Protein AF-A0A1E4M1E9-F1 (afdb_monomer_lite)

Foldseek 3Di:
DCVCVVVVVVVVVVVLVVLVVCLVPDDQPPPPDDHSVVSVCVSVVVVVVVVCCVVPVDPVPDDDDPPPVVQDCVRDPVSVVVVVVVVVVVVVVVVVVVVVVVVVPDDDDD

Secondary structure (DSSP, 8-state):
-TTSHHHHHHHHHHHHHHHHHHHHHS-TTS--SS-HHHHHHHHHHHHHHHHHHHHHS----S-TT-------GGG-HHHHHHHHHHHHHHHHHHHHHHHHHHHHSS----

Structure (mmCIF, N/CA/C/O backbone):
data_AF-A0A1E4M1E9-F1
#
_entry.id   AF-A0A1E4M1E9-F1
#
loop_
_atom_site.group_PDB
_atom_site.id
_atom_site.type_symbol
_atom_site.label_atom_id
_atom_site.label_alt_id
_atom_site.label_comp_id
_atom_site.label_asym_id
_atom_site.label_entity_id
_atom_site.label_seq_id
_atom_site.pdbx_PDB_ins_code
_atom_site.Cartn_x
_atom_site.Cartn_y
_atom_site.Cartn_z
_atom_site.occupancy
_atom_site.B_iso_or_equiv
_atom_site.auth_seq_id
_atom_site.auth_comp_id
_atom_site.auth_asym_id
_atom_site.auth_atom_id
_atom_site.pdbx_PDB_model_num
ATOM 1 N N . MET A 1 1 ? 10.088 -22.927 -0.496 1.00 63.28 1 MET A N 1
ATOM 2 C CA . MET A 1 1 ? 9.145 -22.126 -1.314 1.00 63.28 1 MET A CA 1
ATOM 3 C C . MET A 1 1 ? 9.447 -20.621 -1.297 1.00 63.28 1 MET A C 1
ATOM 5 O O . MET A 1 1 ? 9.411 -20.016 -2.355 1.00 63.28 1 MET A O 1
ATOM 9 N N . ALA A 1 2 ? 9.864 -20.015 -0.174 1.00 67.00 2 ALA A N 1
ATOM 10 C CA . ALA A 1 2 ? 10.181 -18.574 -0.103 1.00 67.00 2 ALA A CA 1
ATOM 11 C C . ALA A 1 2 ? 11.411 -18.096 -0.915 1.00 67.00 2 ALA A C 1
ATOM 13 O O . ALA A 1 2 ? 11.599 -16.900 -1.100 1.00 67.00 2 ALA A O 1
ATOM 14 N N . ARG A 1 3 ? 12.245 -19.011 -1.430 1.00 75.25 3 ARG A N 1
ATOM 15 C CA . ARG A 1 3 ? 13.468 -18.670 -2.184 1.00 75.25 3 ARG A CA 1
ATOM 16 C C . ARG A 1 3 ? 13.193 -18.118 -3.590 1.00 75.25 3 ARG A C 1
ATOM 18 O O . ARG A 1 3 ? 14.046 -17.435 -4.138 1.00 75.25 3 ARG A O 1
ATOM 25 N N . LEU A 1 4 ? 12.011 -18.387 -4.153 1.00 79.94 4 LEU A N 1
ATOM 26 C CA . LEU A 1 4 ? 11.617 -17.908 -5.485 1.00 79.94 4 LEU A CA 1
ATOM 27 C C . LEU A 1 4 ? 10.998 -16.502 -5.456 1.00 79.94 4 LEU A C 1
ATOM 29 O O . LEU A 1 4 ? 11.021 -15.811 -6.468 1.00 79.94 4 LEU A O 1
ATOM 33 N N . LEU A 1 5 ? 10.490 -16.055 -4.302 1.00 81.81 5 LEU A N 1
ATOM 34 C CA . LEU A 1 5 ? 9.913 -14.718 -4.121 1.00 81.81 5 LEU A CA 1
ATOM 35 C C . LEU A 1 5 ? 10.866 -13.564 -4.486 1.00 81.81 5 LEU A C 1
ATOM 37 O O . LEU A 1 5 ? 10.426 -12.682 -5.221 1.00 81.81 5 LEU A O 1
ATOM 41 N N . PRO A 1 6 ? 12.144 -13.534 -4.048 1.00 83.94 6 PRO A N 1
ATOM 42 C CA . PRO A 1 6 ? 13.051 -12.452 -4.438 1.00 83.94 6 PRO A CA 1
ATOM 43 C C . PRO A 1 6 ? 13.359 -12.466 -5.939 1.00 83.94 6 PRO A C 1
ATOM 45 O O . PRO A 1 6 ? 13.471 -11.409 -6.552 1.00 83.94 6 PRO A O 1
ATOM 48 N N . ILE A 1 7 ? 13.434 -13.654 -6.547 1.00 86.81 7 ILE A N 1
ATOM 49 C CA . ILE A 1 7 ? 13.657 -13.808 -7.989 1.00 86.81 7 ILE A CA 1
ATOM 50 C C . ILE A 1 7 ? 12.447 -13.268 -8.758 1.00 86.81 7 ILE A C 1
ATOM 52 O O . ILE A 1 7 ? 12.606 -12.473 -9.678 1.00 86.81 7 ILE A O 1
ATOM 56 N N . LEU A 1 8 ? 11.232 -13.631 -8.341 1.00 85.62 8 LEU A N 1
ATOM 57 C CA . LEU A 1 8 ? 9.995 -13.135 -8.941 1.00 85.62 8 LEU A CA 1
ATOM 58 C C . LEU A 1 8 ? 9.861 -11.614 -8.793 1.00 85.62 8 LEU A C 1
ATOM 60 O O . LEU A 1 8 ? 9.508 -10.940 -9.756 1.00 85.62 8 LEU A O 1
ATOM 64 N N . ALA A 1 9 ? 10.185 -11.063 -7.620 1.00 84.56 9 ALA A N 1
ATOM 65 C CA . ALA A 1 9 ? 10.170 -9.620 -7.391 1.00 84.56 9 ALA A CA 1
ATOM 66 C C . ALA A 1 9 ? 11.142 -8.888 -8.329 1.00 84.56 9 ALA A C 1
ATOM 68 O O . ALA A 1 9 ? 10.763 -7.890 -8.938 1.00 84.56 9 ALA A O 1
ATOM 69 N N . LEU A 1 10 ? 12.360 -9.410 -8.505 1.00 86.75 10 LEU A N 1
ATOM 70 C CA . LEU A 1 10 ? 13.336 -8.858 -9.447 1.00 86.75 10 LEU A CA 1
ATOM 71 C C . LEU A 1 10 ? 12.852 -8.926 -10.898 1.00 86.75 10 LEU A C 1
ATOM 73 O O . LEU A 1 10 ? 13.012 -7.952 -11.627 1.00 86.75 10 LEU A O 1
ATOM 77 N N . VAL A 1 11 ? 12.225 -10.032 -11.310 1.00 88.38 11 VAL A N 1
ATOM 78 C CA . VAL A 1 11 ? 11.639 -10.167 -12.656 1.00 88.38 11 VAL A CA 1
ATOM 79 C C . VAL A 1 11 ? 10.533 -9.136 -12.874 1.00 88.38 11 VAL A C 1
ATOM 81 O O . VAL A 1 11 ? 10.527 -8.460 -13.899 1.00 88.38 11 VAL A O 1
ATOM 84 N N . VAL A 1 12 ? 9.629 -8.966 -11.905 1.00 84.56 12 VAL A N 1
ATOM 85 C CA . VAL A 1 12 ? 8.555 -7.966 -11.982 1.00 84.56 12 VAL A CA 1
ATOM 86 C C . VAL A 1 12 ? 9.140 -6.559 -12.085 1.00 84.56 12 VAL A C 1
ATOM 88 O O . VAL A 1 12 ? 8.767 -5.818 -12.988 1.00 84.56 12 VAL A O 1
ATOM 91 N N . ILE A 1 13 ? 10.097 -6.199 -11.225 1.00 85.56 13 ILE A N 1
ATOM 92 C CA . ILE A 1 13 ? 10.765 -4.889 -11.271 1.00 85.56 13 ILE A CA 1
ATOM 93 C C . ILE A 1 13 ? 11.463 -4.679 -12.622 1.00 85.56 13 ILE A C 1
ATOM 95 O O . ILE A 1 13 ? 11.326 -3.616 -13.223 1.00 85.56 13 ILE A O 1
ATOM 99 N N . GLY A 1 14 ? 12.163 -5.694 -13.133 1.00 84.25 14 GLY A N 1
ATOM 100 C CA . GLY A 1 14 ? 12.821 -5.647 -14.438 1.00 84.25 14 GLY A CA 1
ATOM 101 C C . GLY A 1 14 ? 11.839 -5.406 -15.586 1.00 84.25 14 GLY A C 1
ATOM 102 O O . GLY A 1 14 ? 12.096 -4.558 -16.437 1.00 84.25 14 GLY A O 1
ATOM 103 N N . LEU A 1 15 ? 10.684 -6.080 -15.575 1.00 82.44 15 LEU A N 1
ATOM 104 C CA . LEU A 1 15 ? 9.611 -5.856 -16.549 1.00 82.44 15 LEU A CA 1
ATOM 105 C C . LEU A 1 15 ? 9.018 -4.446 -16.449 1.00 82.44 15 LEU A C 1
ATOM 107 O O . LEU A 1 15 ? 8.733 -3.844 -17.480 1.00 82.44 15 LEU A O 1
ATOM 111 N N . TYR A 1 16 ? 8.879 -3.895 -15.240 1.00 80.50 16 TYR A N 1
ATOM 112 C CA . TYR A 1 16 ? 8.447 -2.506 -15.046 1.00 80.50 16 TYR A CA 1
ATOM 113 C C . TYR A 1 16 ? 9.422 -1.511 -15.662 1.00 80.50 16 TYR A C 1
ATOM 115 O O . TYR A 1 16 ? 9.004 -0.611 -16.388 1.00 80.50 16 TYR A O 1
ATOM 123 N N . VAL A 1 17 ? 10.718 -1.675 -15.386 1.00 81.62 17 VAL A N 1
ATOM 124 C CA . VAL A 1 17 ? 11.759 -0.803 -15.940 1.00 81.62 17 VAL A CA 1
ATOM 125 C C . VAL A 1 17 ? 11.794 -0.933 -17.458 1.00 81.62 17 VAL A C 1
ATOM 127 O O . VAL A 1 17 ? 11.804 0.083 -18.144 1.00 81.62 17 VAL A O 1
ATOM 130 N N . PHE A 1 18 ? 11.742 -2.157 -17.990 1.00 78.75 18 PHE A N 1
ATOM 131 C CA . PHE A 1 18 ? 11.682 -2.394 -19.431 1.00 78.75 18 PHE A CA 1
ATOM 132 C C . PHE A 1 18 ? 10.467 -1.714 -20.067 1.00 78.75 18 PHE A C 1
ATOM 134 O O . PHE 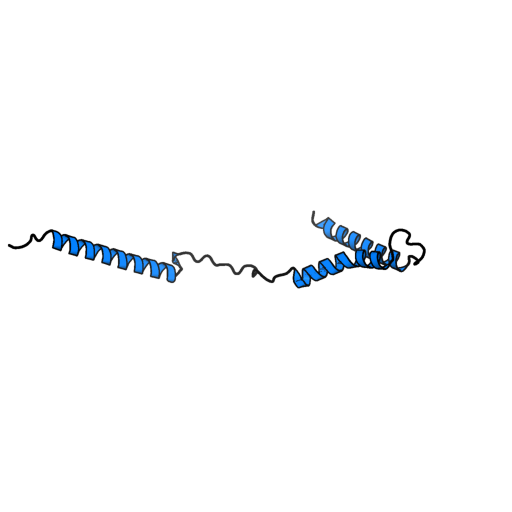A 1 18 ? 10.640 -0.956 -21.011 1.00 78.75 18 PHE A O 1
ATOM 141 N N . ALA A 1 19 ? 9.262 -1.902 -19.524 1.00 76.44 19 ALA A N 1
ATOM 142 C CA . ALA A 1 19 ? 8.046 -1.276 -20.044 1.00 76.44 19 ALA A CA 1
ATOM 143 C C . ALA A 1 19 ? 8.092 0.259 -19.957 1.00 76.44 19 ALA A C 1
ATOM 145 O O . ALA A 1 19 ? 7.605 0.948 -20.851 1.00 76.44 19 ALA A O 1
ATOM 146 N N . TYR A 1 20 ? 8.700 0.809 -18.902 1.00 75.88 20 TYR A N 1
ATOM 147 C CA . TYR A 1 20 ? 8.885 2.250 -18.746 1.00 75.88 20 TYR A CA 1
ATOM 148 C C . TYR A 1 20 ? 9.862 2.818 -19.780 1.00 75.88 20 TYR A C 1
ATOM 150 O O . TYR A 1 20 ? 9.579 3.835 -20.413 1.00 75.88 20 TYR A O 1
ATOM 158 N N . VAL A 1 21 ? 10.9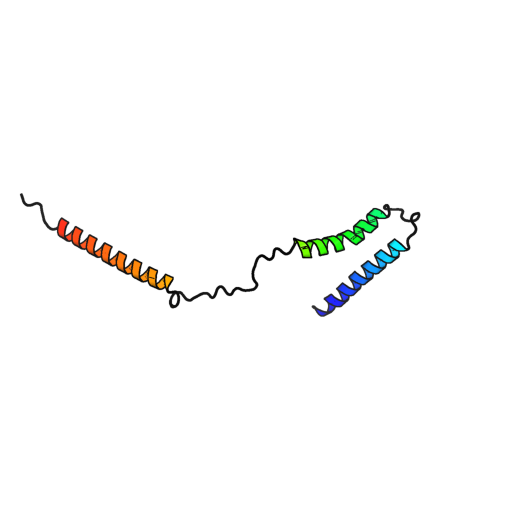98 2.147 -19.973 1.00 75.06 21 VAL A N 1
ATOM 159 C CA . VAL A 1 21 ? 12.013 2.505 -20.970 1.00 75.06 21 VAL A CA 1
ATOM 160 C C . VAL A 1 21 ? 11.435 2.371 -22.379 1.00 75.06 21 VAL A C 1
ATOM 162 O O . VAL A 1 21 ? 11.537 3.306 -23.165 1.00 75.06 21 VAL A O 1
ATOM 165 N N . ASP A 1 22 ? 10.749 1.272 -22.680 1.00 72.56 22 ASP A N 1
ATOM 166 C CA . ASP A 1 22 ? 10.094 1.036 -23.969 1.00 72.56 22 ASP A CA 1
ATOM 167 C C . ASP A 1 22 ? 9.037 2.111 -24.265 1.00 72.56 22 ASP A C 1
ATOM 169 O O . ASP A 1 22 ? 9.016 2.683 -25.354 1.00 72.56 22 ASP A O 1
ATOM 173 N N . LEU A 1 23 ? 8.238 2.512 -23.269 1.00 69.75 23 LEU A N 1
ATOM 174 C CA . LEU A 1 23 ? 7.291 3.621 -23.407 1.00 69.75 23 LEU A CA 1
ATOM 175 C C . LEU A 1 23 ? 7.985 4.978 -23.620 1.00 69.75 23 LEU A C 1
ATOM 177 O O . LEU A 1 23 ? 7.486 5.810 -24.385 1.00 69.75 23 LEU A O 1
ATOM 181 N N . ALA A 1 24 ? 9.112 5.216 -22.946 1.00 69.00 24 ALA A N 1
ATOM 182 C CA . ALA A 1 24 ? 9.880 6.454 -23.061 1.00 69.00 24 ALA A CA 1
ATOM 183 C C . ALA A 1 24 ? 10.567 6.588 -24.429 1.00 69.00 24 ALA A C 1
ATOM 185 O O . ALA A 1 24 ? 10.589 7.685 -24.990 1.00 69.00 24 ALA A O 1
ATOM 186 N N . LEU A 1 25 ? 11.093 5.487 -24.975 1.00 67.69 25 LEU A N 1
ATOM 187 C CA . LEU A 1 25 ? 11.743 5.458 -26.288 1.00 67.69 25 LEU A CA 1
ATOM 188 C C . LEU A 1 25 ? 10.750 5.323 -27.452 1.00 67.69 25 LEU A C 1
ATOM 190 O O . LEU A 1 25 ? 11.078 5.703 -28.575 1.00 67.69 25 LEU A O 1
ATOM 194 N N . THR A 1 26 ? 9.535 4.820 -27.218 1.00 65.75 26 THR A N 1
ATOM 195 C CA . THR A 1 26 ? 8.532 4.653 -28.278 1.00 65.75 26 THR A CA 1
ATOM 196 C C . THR A 1 26 ? 8.009 6.002 -28.773 1.00 65.75 26 THR A C 1
ATOM 198 O O . THR A 1 26 ? 7.476 6.817 -28.015 1.00 65.75 26 THR A O 1
ATOM 201 N N . ASP A 1 27 ? 8.106 6.239 -30.081 1.00 56.75 27 ASP A N 1
ATOM 202 C CA . ASP A 1 27 ? 7.715 7.493 -30.726 1.00 56.75 27 ASP A CA 1
ATOM 203 C C . ASP A 1 27 ? 6.188 7.748 -30.702 1.00 56.75 27 ASP A C 1
ATOM 205 O O . ASP A 1 27 ? 5.375 6.819 -30.716 1.00 56.75 27 ASP A O 1
ATOM 209 N N . ARG A 1 28 ? 5.765 9.024 -30.640 1.00 55.62 28 ARG A N 1
ATOM 210 C CA . ARG A 1 28 ? 4.347 9.440 -30.439 1.00 55.62 28 ARG A CA 1
ATOM 211 C C . ARG A 1 28 ? 3.401 8.930 -31.531 1.00 55.62 28 ARG A C 1
ATOM 213 O O . ARG A 1 28 ? 2.211 8.786 -31.279 1.00 55.62 28 ARG A O 1
ATOM 220 N N . THR A 1 29 ? 3.936 8.643 -32.710 1.00 55.69 29 THR A N 1
ATOM 221 C CA . THR A 1 29 ? 3.208 8.325 -33.945 1.00 55.69 29 THR A CA 1
ATOM 222 C C . THR A 1 29 ? 3.081 6.824 -34.236 1.00 55.69 29 THR A C 1
ATOM 224 O O . THR A 1 29 ? 2.383 6.454 -35.177 1.00 55.69 29 THR A O 1
ATOM 227 N N . ARG A 1 30 ? 3.695 5.939 -33.429 1.00 55.97 30 ARG A N 1
ATOM 228 C CA . ARG A 1 30 ? 3.615 4.465 -33.583 1.00 55.97 30 ARG A CA 1
ATOM 229 C C . ARG A 1 30 ? 2.748 3.752 -32.539 1.00 55.97 30 ARG A C 1
ATOM 231 O O . ARG A 1 30 ? 2.642 2.529 -32.574 1.00 55.97 30 ARG A O 1
ATOM 238 N N . VAL A 1 31 ? 2.087 4.486 -31.644 1.00 54.16 31 VAL A N 1
ATOM 239 C CA . VAL A 1 31 ? 1.198 3.908 -30.621 1.00 54.16 31 VAL A CA 1
ATOM 240 C C . VAL A 1 31 ? -0.225 3.828 -31.183 1.00 54.16 31 VAL A C 1
ATOM 242 O O . VAL A 1 31 ? -1.007 4.767 -31.091 1.00 54.16 31 VAL A O 1
ATOM 245 N N . ARG A 1 32 ? -0.546 2.718 -31.852 1.00 56.47 32 ARG A N 1
ATOM 246 C CA . ARG A 1 32 ? -1.779 2.567 -32.652 1.00 56.47 32 ARG A CA 1
ATOM 247 C C . ARG A 1 32 ? -3.032 2.213 -31.829 1.00 56.47 32 ARG A C 1
ATOM 249 O O . ARG A 1 32 ? -4.128 2.265 -32.370 1.00 56.47 32 ARG A O 1
ATOM 256 N N . ALA A 1 33 ? -2.874 1.852 -30.551 1.00 61.31 33 ALA A N 1
ATOM 257 C CA . ALA A 1 33 ? -3.965 1.337 -29.715 1.00 61.31 33 ALA A CA 1
ATOM 258 C C . ALA A 1 33 ? -4.500 2.334 -28.668 1.00 61.31 33 ALA A C 1
ATOM 260 O O . ALA A 1 33 ? -5.705 2.371 -28.448 1.00 61.31 33 ALA A O 1
ATOM 261 N N . LEU A 1 34 ? -3.645 3.148 -28.030 1.00 58.44 34 LEU A N 1
ATOM 262 C CA . LEU A 1 34 ? -4.043 4.095 -26.976 1.00 58.44 34 LEU A CA 1
ATOM 263 C C . LEU A 1 34 ? -3.108 5.320 -26.938 1.00 58.44 34 LEU A C 1
ATOM 265 O O . LEU A 1 34 ? -1.906 5.173 -27.186 1.00 58.44 34 LEU A O 1
ATOM 269 N N . PRO A 1 35 ? -3.617 6.520 -26.596 1.00 67.94 35 PRO A N 1
ATOM 270 C CA . PRO A 1 35 ? -2.798 7.721 -26.474 1.00 67.94 35 PRO A CA 1
ATOM 271 C C . PRO A 1 35 ? -1.787 7.573 -25.326 1.00 67.94 35 PRO A C 1
ATOM 273 O O . PRO A 1 35 ? -2.106 7.049 -24.261 1.00 67.94 35 PRO A O 1
ATOM 276 N N . LYS A 1 36 ? -0.563 8.083 -25.521 1.00 66.06 36 LYS A N 1
ATOM 277 C CA . LYS A 1 36 ? 0.549 8.043 -24.547 1.00 66.06 36 LYS A CA 1
ATOM 278 C C . LYS A 1 36 ? 0.196 8.285 -23.066 1.00 66.06 36 LYS A C 1
ATOM 280 O O . LYS A 1 36 ? 0.716 7.534 -22.242 1.00 66.06 36 LYS A O 1
ATOM 285 N N . PRO A 1 37 ? -0.659 9.258 -22.683 1.00 72.50 37 PRO A N 1
ATOM 286 C CA . PRO A 1 37 ? -1.028 9.447 -21.276 1.00 72.50 37 PRO A CA 1
ATOM 287 C C . PRO A 1 37 ? -1.697 8.223 -20.635 1.00 72.50 37 PRO A C 1
ATOM 289 O O . PRO A 1 37 ? -1.511 7.992 -19.445 1.00 72.50 37 PRO A O 1
ATOM 292 N N . VAL A 1 38 ? -2.426 7.407 -21.404 1.00 77.19 38 VAL A N 1
ATOM 293 C CA . VAL A 1 38 ? -3.092 6.204 -20.879 1.00 77.19 38 VAL A CA 1
ATOM 294 C C . VAL A 1 38 ? -2.063 5.154 -20.469 1.00 77.19 38 VAL A C 1
ATOM 296 O O . VAL A 1 38 ? -2.188 4.558 -19.406 1.00 77.19 38 VAL A O 1
ATOM 299 N N . TRP A 1 39 ? -0.996 4.981 -21.250 1.00 74.75 39 TRP A N 1
ATOM 300 C CA . TRP A 1 39 ? 0.090 4.063 -20.902 1.00 74.75 39 TRP A CA 1
ATOM 301 C C . TRP A 1 39 ? 0.883 4.519 -19.677 1.00 74.75 39 TRP A C 1
ATOM 303 O O . TRP A 1 39 ? 1.234 3.695 -18.836 1.00 74.75 39 TRP A O 1
ATOM 313 N N . ILE A 1 40 ? 1.097 5.829 -19.529 1.00 75.81 40 ILE A N 1
ATOM 314 C CA . ILE A 1 40 ? 1.694 6.394 -18.312 1.00 75.81 40 ILE A CA 1
ATOM 315 C C . ILE A 1 40 ? 0.818 6.058 -17.102 1.00 75.81 40 ILE A C 1
ATOM 317 O O . ILE A 1 40 ? 1.336 5.582 -16.096 1.00 75.81 40 ILE A O 1
ATOM 321 N N . LEU A 1 41 ? -0.503 6.238 -17.210 1.00 78.31 41 LEU A N 1
ATOM 322 C CA . LEU A 1 41 ? -1.437 5.905 -16.135 1.00 78.31 41 LEU A CA 1
ATOM 323 C C . LEU A 1 41 ? -1.376 4.414 -15.769 1.00 78.31 41 LEU A C 1
ATOM 325 O O . LEU A 1 41 ? -1.344 4.090 -14.590 1.00 78.31 41 LEU A O 1
ATOM 329 N N . VAL A 1 42 ? -1.307 3.515 -16.756 1.00 78.31 42 VAL A N 1
ATOM 330 C CA . VAL A 1 42 ? -1.227 2.058 -16.534 1.00 78.31 42 VAL A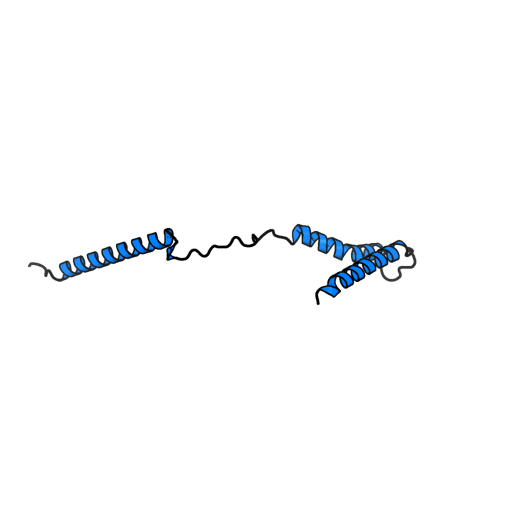 CA 1
ATOM 331 C C . VAL A 1 42 ? 0.037 1.662 -15.768 1.00 78.31 42 VAL A C 1
ATOM 333 O O . VAL A 1 42 ? -0.041 0.822 -14.876 1.00 78.31 42 VAL A O 1
ATOM 336 N N . ILE A 1 43 ? 1.185 2.280 -16.065 1.00 79.44 43 ILE A N 1
ATOM 337 C CA . ILE A 1 43 ? 2.436 2.025 -15.330 1.00 79.44 43 ILE A CA 1
ATOM 338 C C . ILE A 1 43 ? 2.397 2.662 -13.932 1.00 79.44 43 ILE A C 1
ATOM 340 O O . ILE A 1 43 ? 2.903 2.088 -12.968 1.00 79.44 43 ILE A O 1
ATOM 344 N N . LEU A 1 44 ? 1.788 3.842 -13.805 1.00 80.81 44 LEU A N 1
ATOM 345 C CA . LEU A 1 44 ? 1.763 4.614 -12.562 1.00 80.81 44 LEU A CA 1
ATOM 346 C C . LEU A 1 44 ? 0.765 4.054 -11.534 1.00 80.81 44 LEU A C 1
ATOM 348 O O . LEU A 1 44 ? 1.040 4.068 -10.338 1.00 80.81 44 LEU A O 1
ATOM 352 N N . LEU A 1 45 ? -0.383 3.547 -11.986 1.00 84.31 45 LEU A N 1
ATOM 353 C CA . LEU A 1 45 ? -1.486 3.057 -11.155 1.00 84.31 45 LEU A CA 1
ATOM 354 C C . LEU A 1 45 ? -1.086 1.991 -10.114 1.00 84.31 45 LEU A C 1
ATOM 356 O O . LEU A 1 45 ? -1.460 2.153 -8.955 1.00 84.31 45 LEU A O 1
ATOM 360 N N . PRO A 1 46 ? -0.310 0.943 -10.438 1.00 81.75 46 PRO A N 1
ATOM 361 C CA . PRO A 1 46 ? 0.134 -0.042 -9.447 1.00 81.75 46 PRO A CA 1
ATOM 362 C C . PRO A 1 46 ? 1.125 0.532 -8.423 1.00 81.75 46 PRO A C 1
ATOM 364 O O . PRO A 1 46 ? 1.057 0.180 -7.245 1.00 81.75 46 PRO A O 1
ATOM 367 N N . VAL A 1 47 ? 1.997 1.461 -8.832 1.00 83.06 47 VAL A N 1
ATOM 368 C CA . VAL A 1 47 ? 2.919 2.160 -7.920 1.00 83.06 47 VAL A CA 1
ATOM 369 C C . VAL A 1 47 ? 2.136 3.064 -6.971 1.00 83.06 47 VAL A C 1
ATOM 371 O O . VAL A 1 47 ? 2.294 2.982 -5.755 1.00 83.06 47 VAL A O 1
ATOM 374 N N . VAL A 1 48 ? 1.236 3.884 -7.515 1.00 82.69 48 VAL A N 1
ATOM 375 C CA . VAL A 1 48 ? 0.373 4.785 -6.742 1.00 82.69 48 VAL A CA 1
ATOM 376 C C . VAL A 1 48 ? -0.556 3.995 -5.829 1.00 82.69 48 VAL A C 1
ATOM 378 O O . VAL A 1 48 ? -0.710 4.368 -4.674 1.00 82.69 48 VAL A O 1
ATOM 381 N N . GLY A 1 49 ? -1.118 2.878 -6.290 1.00 83.12 49 GLY A N 1
ATOM 382 C CA . GLY A 1 49 ? -1.938 1.984 -5.475 1.00 83.12 49 GLY A CA 1
ATOM 383 C C . GLY A 1 49 ? -1.163 1.389 -4.298 1.00 83.12 49 GLY A C 1
ATOM 384 O O . GLY A 1 49 ? -1.654 1.408 -3.171 1.00 83.12 49 GLY A O 1
ATOM 385 N N . ALA A 1 50 ? 0.073 0.933 -4.523 1.00 81.62 50 ALA A N 1
ATOM 386 C CA . ALA A 1 50 ? 0.940 0.442 -3.453 1.00 81.62 50 ALA A CA 1
ATOM 387 C C . ALA A 1 50 ? 1.316 1.552 -2.455 1.00 81.62 50 ALA A C 1
ATOM 389 O O . ALA A 1 50 ? 1.268 1.331 -1.244 1.00 81.62 50 ALA A O 1
ATOM 390 N N . LEU A 1 51 ? 1.643 2.755 -2.940 1.00 83.25 51 LEU A N 1
ATOM 391 C CA . LEU A 1 51 ? 1.910 3.914 -2.085 1.00 83.25 51 LEU A CA 1
ATOM 392 C C . LEU A 1 51 ? 0.678 4.304 -1.266 1.00 83.25 51 LEU A C 1
ATOM 394 O O . LEU A 1 51 ? 0.777 4.438 -0.049 1.00 83.25 51 LEU A O 1
ATOM 398 N N . LEU A 1 52 ? -0.485 4.441 -1.903 1.00 84.94 52 LEU A N 1
ATOM 399 C CA . LEU A 1 52 ? -1.741 4.754 -1.226 1.00 84.94 52 LEU A CA 1
ATOM 400 C C . LEU A 1 52 ? -2.077 3.695 -0.178 1.00 84.94 52 LEU A C 1
ATOM 402 O O . LEU A 1 52 ? -2.474 4.051 0.923 1.00 84.94 52 LEU A O 1
ATOM 406 N N . TRP A 1 53 ? -1.847 2.411 -0.448 1.00 82.94 53 TRP A N 1
ATOM 407 C CA . TRP A 1 53 ? -2.013 1.356 0.552 1.00 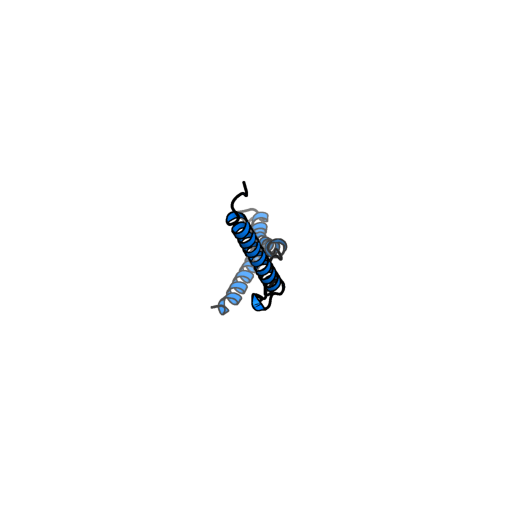82.94 53 TRP A CA 1
ATOM 408 C C . TRP A 1 53 ? -1.042 1.488 1.735 1.00 82.94 53 TRP A C 1
ATOM 410 O O . TRP A 1 53 ? -1.432 1.293 2.883 1.00 82.94 53 TRP A O 1
ATOM 420 N N . ILE A 1 54 ? 0.222 1.846 1.500 1.00 82.88 54 ILE A N 1
ATOM 421 C CA . ILE A 1 54 ? 1.187 2.062 2.590 1.00 82.88 54 ILE A CA 1
ATOM 422 C C . ILE A 1 54 ? 0.781 3.260 3.458 1.00 82.88 54 ILE A C 1
ATOM 424 O O . ILE A 1 54 ? 0.927 3.192 4.680 1.00 82.88 54 ILE A O 1
ATOM 428 N N . ILE A 1 55 ? 0.286 4.333 2.836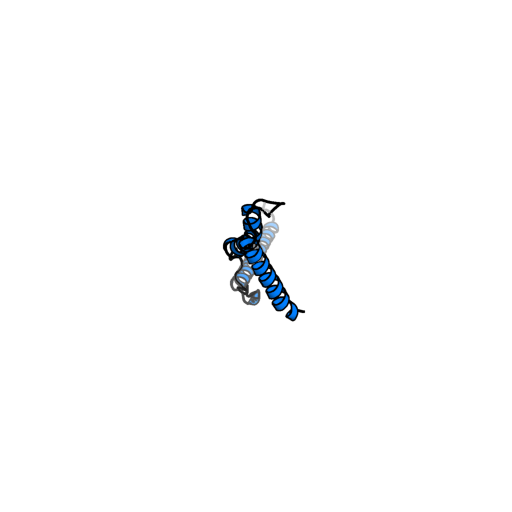 1.00 83.94 55 ILE A N 1
ATOM 429 C CA . ILE A 1 55 ? -0.040 5.593 3.516 1.00 83.94 55 ILE A CA 1
ATOM 430 C C . ILE A 1 55 ? -1.418 5.516 4.196 1.00 83.94 55 ILE A C 1
ATOM 432 O O . ILE A 1 55 ? -1.540 5.901 5.355 1.00 83.94 55 ILE A O 1
ATOM 436 N N . LEU A 1 56 ? -2.445 5.014 3.504 1.00 84.00 56 LEU A N 1
ATOM 437 C CA . LEU A 1 56 ? -3.842 4.979 3.968 1.00 84.00 56 LEU A CA 1
ATOM 438 C C . LEU A 1 56 ? -4.292 3.585 4.426 1.00 84.00 56 LEU A C 1
ATOM 440 O O . LEU A 1 56 ? -5.137 3.475 5.307 1.00 84.00 56 LEU A O 1
ATOM 444 N N . GLY A 1 57 ? -3.758 2.515 3.837 1.00 69.31 57 GLY A N 1
ATOM 445 C CA . GLY A 1 57 ? -4.197 1.137 4.100 1.00 69.31 57 GLY A CA 1
ATOM 446 C C . GLY A 1 57 ? -3.760 0.586 5.458 1.00 69.31 57 GLY A C 1
ATOM 447 O O . GLY A 1 57 ? -4.325 -0.393 5.939 1.00 69.31 57 GLY A O 1
ATOM 448 N N . LYS A 1 58 ? -2.794 1.227 6.129 1.00 65.56 58 LYS A N 1
ATOM 449 C CA . LYS A 1 58 ? -2.492 0.938 7.536 1.00 65.56 58 LYS A CA 1
ATOM 450 C C . LYS A 1 58 ? -3.266 1.877 8.449 1.00 65.56 58 LYS A C 1
ATOM 452 O O . LYS A 1 58 ? -2.725 2.869 8.935 1.00 65.56 58 LYS A O 1
ATOM 457 N N . GLN A 1 59 ? -4.483 1.483 8.812 1.00 60.22 59 GLN A N 1
ATOM 458 C CA . GLN A 1 59 ? -4.972 1.850 10.134 1.00 60.22 59 GLN A CA 1
ATOM 459 C C . GLN A 1 59 ? -3.987 1.219 11.135 1.00 60.22 59 GLN A C 1
ATOM 461 O O . GLN A 1 59 ? -3.816 -0.000 11.160 1.00 60.22 59 GLN A O 1
ATOM 466 N N . ARG A 1 60 ? -3.272 2.028 11.928 1.00 59.81 60 ARG A N 1
ATOM 467 C CA . ARG A 1 60 ? -2.543 1.548 13.118 1.00 59.81 60 ARG A CA 1
ATOM 468 C C . ARG A 1 60 ? -3.580 1.120 14.170 1.00 59.81 60 ARG A C 1
ATOM 470 O O . ARG A 1 60 ? -3.706 1.745 15.211 1.00 59.81 60 ARG A O 1
ATOM 477 N N . GLY A 1 61 ? -4.389 0.117 13.852 1.00 55.94 61 GLY A N 1
ATOM 478 C CA . GLY A 1 61 ? -5.422 -0.443 14.708 1.00 55.94 61 GLY A CA 1
ATOM 479 C C . GLY A 1 61 ? -5.006 -1.852 15.082 1.00 55.94 61 GLY A C 1
ATOM 480 O O . GLY A 1 61 ? -5.086 -2.755 14.259 1.00 55.94 61 GLY A O 1
ATOM 481 N N . GLY A 1 62 ? -4.513 -2.008 16.304 1.00 52.75 62 GLY A N 1
ATOM 482 C CA . GLY A 1 62 ? -4.051 -3.285 16.830 1.00 52.75 62 GLY A CA 1
ATOM 483 C C . GLY A 1 62 ? -2.570 -3.243 17.139 1.00 52.75 62 GLY A C 1
ATOM 484 O O . GLY A 1 62 ? -1.735 -3.701 16.362 1.00 52.75 62 GLY A O 1
ATOM 485 N N . SER A 1 63 ? -2.262 -2.670 18.299 1.00 51.91 63 SER A N 1
ATOM 486 C CA . SER A 1 63 ? -1.068 -2.993 19.063 1.00 51.91 63 SER A CA 1
ATOM 487 C C . SER A 1 63 ? -0.678 -4.455 18.823 1.00 51.91 63 SER A C 1
ATOM 489 O O . SER A 1 63 ? -1.466 -5.365 19.081 1.00 51.91 63 SER A O 1
ATOM 491 N N . ARG A 1 64 ? 0.526 -4.681 18.292 1.00 50.62 64 ARG A N 1
ATOM 492 C CA . ARG A 1 64 ? 1.210 -5.964 18.445 1.00 50.62 64 ARG A CA 1
ATOM 493 C C . ARG A 1 64 ? 1.138 -6.316 19.924 1.00 50.62 64 ARG A C 1
ATOM 495 O O . ARG A 1 64 ? 1.812 -5.663 20.709 1.00 50.62 64 ARG A O 1
ATOM 502 N N . GLY A 1 65 ? 0.311 -7.304 20.256 1.00 50.38 65 GLY A N 1
ATOM 503 C CA . GLY A 1 65 ? 0.390 -8.061 21.497 1.00 50.38 65 GLY A CA 1
ATOM 504 C C . GLY A 1 65 ? 0.666 -7.203 22.722 1.00 50.38 65 GLY A C 1
ATOM 505 O O . GLY A 1 65 ? 1.648 -7.433 23.418 1.00 50.38 65 GLY A O 1
ATOM 506 N N . GLY A 1 66 ? -0.221 -6.247 23.013 1.00 47.81 66 GLY A N 1
ATOM 507 C CA . GLY A 1 66 ? -0.555 -6.070 24.416 1.00 47.81 66 GLY A CA 1
ATOM 508 C C . GLY A 1 66 ? -1.135 -7.411 24.817 1.00 47.81 66 GLY A C 1
ATOM 509 O O . GLY A 1 66 ? -2.281 -7.692 24.483 1.00 47.81 66 GLY A O 1
ATOM 510 N N . GLU A 1 67 ? -0.286 -8.283 25.352 1.00 52.91 67 GLU A N 1
ATOM 511 C CA . GLU A 1 67 ? -0.687 -9.457 26.097 1.00 52.91 67 GLU A CA 1
ATOM 512 C C . GLU A 1 67 ? -1.802 -8.952 27.005 1.00 52.91 67 GLU A C 1
ATOM 514 O O . GLU A 1 67 ? -1.549 -8.233 27.974 1.00 52.91 67 GLU A O 1
ATOM 519 N N . SER A 1 68 ? -3.059 -9.215 26.640 1.00 56.06 68 SER A N 1
ATOM 520 C CA . SER A 1 68 ? -4.117 -9.262 27.625 1.00 56.06 68 SER A CA 1
ATOM 521 C C . SER A 1 68 ? -3.676 -10.418 28.496 1.00 56.06 68 SER A C 1
ATOM 523 O O . SER A 1 68 ? -3.984 -11.577 28.206 1.00 56.06 68 SER A O 1
ATOM 525 N N . ARG A 1 69 ? -2.792 -10.108 29.450 1.00 61.25 69 ARG A N 1
ATOM 526 C CA . ARG A 1 69 ? -2.335 -11.029 30.467 1.00 61.25 69 ARG A CA 1
ATOM 527 C C . ARG A 1 69 ? -3.642 -11.498 31.055 1.00 61.25 69 ARG A C 1
ATOM 529 O O . ARG A 1 69 ? -4.376 -10.704 31.637 1.00 61.25 69 ARG A O 1
ATOM 536 N N . THR A 1 70 ? -4.017 -12.717 30.701 1.00 64.19 70 THR A N 1
ATOM 537 C CA . THR A 1 70 ? -5.231 -13.323 31.210 1.00 64.19 70 THR A CA 1
ATOM 538 C C . THR A 1 70 ? -4.888 -13.556 32.665 1.00 64.19 70 THR A C 1
ATOM 540 O O . THR A 1 70 ? -4.147 -14.481 32.983 1.00 64.19 70 THR A O 1
ATOM 543 N N . ILE A 1 71 ? -5.248 -12.589 33.507 1.00 72.19 71 ILE A N 1
ATOM 544 C CA . ILE A 1 71 ? -5.070 -12.679 34.947 1.00 72.19 71 ILE A CA 1
ATOM 545 C C . ILE A 1 71 ? -6.002 -13.806 35.368 1.00 72.19 71 ILE A C 1
ATOM 547 O O . ILE A 1 71 ? -7.183 -13.804 35.010 1.00 72.19 71 ILE A O 1
ATOM 551 N N . ALA A 1 72 ? -5.441 -14.823 36.018 1.00 76.81 72 ALA A N 1
ATOM 552 C CA . ALA A 1 72 ? -6.253 -15.884 36.580 1.00 76.81 72 ALA A CA 1
ATOM 553 C C . ALA A 1 72 ? -7.236 -15.245 37.577 1.00 76.81 72 ALA A C 1
ATOM 555 O O . ALA A 1 72 ? -6.822 -14.344 38.306 1.00 76.81 72 ALA A O 1
ATOM 556 N N . PRO A 1 73 ? -8.508 -15.675 37.627 1.00 74.31 73 PRO A N 1
ATOM 557 C CA . PRO A 1 73 ? -9.495 -15.103 38.547 1.00 74.31 73 PRO A CA 1
ATOM 558 C C . PRO A 1 73 ? -9.016 -15.047 40.010 1.00 74.31 73 PRO A C 1
ATOM 560 O O . PRO A 1 73 ? -9.354 -14.113 40.729 1.00 74.31 73 PRO A O 1
ATOM 563 N N . ASP A 1 74 ? -8.160 -15.990 40.414 1.00 77.00 74 ASP A N 1
ATOM 564 C CA . ASP A 1 74 ? -7.569 -16.081 41.756 1.00 77.00 74 ASP A CA 1
ATOM 565 C C . ASP A 1 74 ? -6.594 -14.929 42.086 1.00 77.00 74 ASP A C 1
ATOM 567 O O . ASP A 1 74 ? -6.398 -14.599 43.256 1.00 77.00 74 ASP A O 1
ATOM 571 N N . ASP A 1 75 ? -6.011 -14.294 41.063 1.00 78.88 75 ASP A N 1
ATOM 572 C CA . ASP A 1 75 ? -5.048 -13.190 41.176 1.00 78.88 75 ASP A CA 1
ATOM 573 C C . ASP A 1 75 ? -5.684 -11.811 40.887 1.00 78.88 75 ASP A C 1
ATOM 575 O O . ASP A 1 75 ? -4.993 -10.786 40.914 1.00 78.88 75 ASP A O 1
ATOM 579 N N . ASP A 1 76 ? -6.990 -11.753 40.595 1.00 84.19 76 ASP A N 1
ATOM 580 C CA . ASP A 1 76 ? -7.706 -10.505 40.319 1.00 84.19 76 ASP A CA 1
ATOM 581 C C . ASP A 1 76 ? -8.379 -9.960 41.598 1.00 84.19 76 ASP A C 1
ATOM 583 O O . ASP A 1 76 ? -9.385 -10.509 42.065 1.00 84.19 76 ASP A O 1
ATOM 587 N N . PRO A 1 77 ? -7.896 -8.837 42.166 1.00 85.75 77 PRO A N 1
ATOM 588 C CA . PRO A 1 77 ? -8.486 -8.260 43.372 1.00 85.75 77 PRO A CA 1
ATOM 589 C C . PRO A 1 77 ? -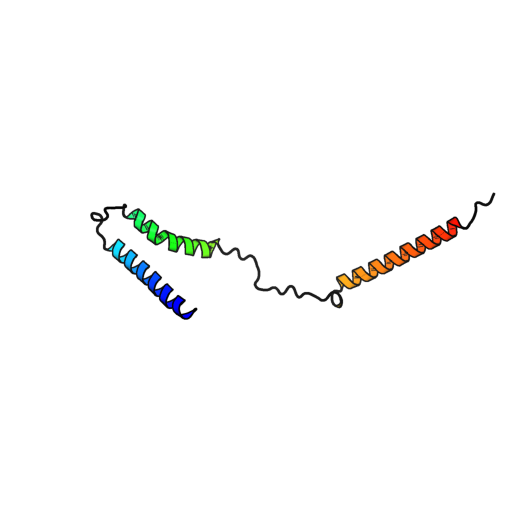9.944 -7.826 43.171 1.00 85.75 77 PRO A C 1
ATOM 591 O O . PRO A 1 77 ? -10.704 -7.788 44.137 1.00 85.75 77 PRO A O 1
ATOM 594 N N . SER A 1 78 ? -10.350 -7.501 41.939 1.00 85.81 78 SER A N 1
ATOM 595 C CA . SER A 1 78 ? -11.729 -7.121 41.631 1.00 85.81 78 SER A CA 1
ATOM 596 C C . SER A 1 78 ? -12.671 -8.325 41.625 1.00 85.81 78 SER A C 1
ATOM 598 O O . SER A 1 78 ? -13.783 -8.229 42.146 1.00 85.81 78 SER A O 1
ATOM 600 N N . PHE A 1 79 ? -12.207 -9.477 41.136 1.00 85.06 79 PHE A N 1
ATOM 601 C CA . PHE A 1 79 ? -12.948 -10.736 41.182 1.00 85.06 79 PHE A CA 1
ATOM 602 C C . PHE A 1 79 ? -13.162 -11.204 42.628 1.00 85.06 79 PHE A C 1
ATOM 604 O O . PHE A 1 79 ? -14.294 -11.471 43.031 1.00 85.06 79 PHE A O 1
ATOM 611 N N . LEU A 1 80 ? -12.103 -11.193 43.446 1.00 87.94 80 LEU A N 1
ATOM 612 C CA . LEU A 1 80 ? -12.186 -11.554 44.868 1.00 87.94 80 LEU A CA 1
ATOM 613 C C . LEU A 1 80 ? -13.092 -10.605 45.667 1.00 87.94 80 LEU A C 1
ATOM 615 O O . LEU A 1 80 ? -13.803 -11.039 46.572 1.00 87.94 80 LEU A O 1
ATOM 619 N N . ALA A 1 81 ? -13.077 -9.308 45.345 1.00 89.00 81 ALA A N 1
ATOM 620 C CA . ALA A 1 81 ? -13.956 -8.332 45.984 1.00 89.00 81 ALA A CA 1
ATOM 621 C C . ALA A 1 81 ? -15.437 -8.571 45.653 1.00 89.00 81 ALA A C 1
ATOM 623 O O . ALA A 1 81 ? -16.287 -8.360 46.517 1.00 89.00 81 ALA A O 1
ATOM 624 N N . ASN A 1 82 ? -15.747 -9.013 44.431 1.00 89.25 82 ASN A N 1
ATOM 625 C CA . ASN A 1 82 ? -17.113 -9.369 44.051 1.00 89.25 82 ASN A CA 1
ATOM 626 C C . ASN A 1 82 ? -17.588 -10.626 44.788 1.00 89.25 82 ASN A C 1
ATOM 628 O O . ASN A 1 82 ? -18.674 -10.596 45.350 1.00 89.25 82 ASN A O 1
ATOM 632 N N . LEU A 1 83 ? -16.746 -11.661 44.896 1.00 90.25 83 LEU A N 1
ATOM 633 C CA . LEU A 1 83 ? -17.105 -12.893 45.609 1.00 90.25 83 LEU A CA 1
ATOM 634 C C . LEU A 1 83 ? -17.508 -12.624 47.069 1.00 90.25 83 LEU A C 1
ATOM 636 O O . LEU A 1 83 ? -18.529 -13.119 47.530 1.00 90.25 83 LEU A O 1
ATOM 640 N N . ARG A 1 84 ? -16.761 -11.759 47.770 1.00 90.88 84 ARG A N 1
ATOM 641 C CA . ARG A 1 84 ? -17.102 -11.352 49.147 1.00 90.88 84 ARG A CA 1
ATOM 642 C C . ARG A 1 84 ? -18.444 -10.623 49.236 1.00 90.88 84 ARG A C 1
ATOM 644 O O . ARG A 1 84 ? -19.190 -10.824 50.185 1.00 90.88 84 ARG A O 1
ATOM 651 N N . ARG A 1 85 ? -18.755 -9.763 48.260 1.00 93.31 85 ARG A N 1
ATOM 652 C CA . ARG A 1 85 ? -20.042 -9.048 48.217 1.00 93.31 85 ARG A CA 1
ATOM 653 C C . ARG A 1 85 ? -21.216 -9.982 47.959 1.00 93.31 85 ARG A C 1
ATOM 655 O O . ARG A 1 85 ? -22.318 -9.679 48.411 1.00 93.31 85 ARG A O 1
ATOM 662 N N . ASP A 1 86 ? -20.999 -11.049 47.203 1.00 93.56 86 ASP A N 1
ATOM 663 C CA . ASP A 1 86 ? -22.027 -12.050 46.929 1.00 93.56 86 ASP A CA 1
ATOM 664 C C . ASP A 1 86 ? -22.296 -12.883 48.194 1.00 93.56 86 ASP A C 1
ATOM 666 O O . ASP A 1 86 ? -23.448 -13.000 48.606 1.00 93.56 86 ASP A O 1
ATOM 670 N N . GLU A 1 87 ? -21.246 -13.318 48.903 1.00 95.38 87 GLU A N 1
ATOM 671 C CA . GLU A 1 87 ? -21.369 -13.997 50.206 1.00 95.38 87 GLU A CA 1
ATOM 672 C C . GLU A 1 87 ? -22.135 -13.145 51.239 1.00 95.38 87 GLU A C 1
ATOM 674 O O . GLU A 1 87 ? -23.070 -13.626 51.882 1.00 95.38 87 GLU A O 1
ATOM 679 N N . GLU A 1 88 ? -21.802 -11.854 51.362 1.00 95.31 88 GLU A N 1
ATOM 680 C CA . GLU A 1 88 ? -22.505 -10.924 52.261 1.00 95.31 88 GLU A CA 1
ATOM 681 C C . GLU A 1 88 ? -23.993 -10.755 51.897 1.00 95.31 88 GLU A C 1
ATOM 683 O O . GLU A 1 88 ? -24.839 -10.542 52.773 1.00 95.31 88 GLU A O 1
ATOM 688 N N . GLN A 1 89 ? -24.338 -10.813 50.608 1.00 94.12 89 GLN A N 1
ATOM 689 C CA . GLN A 1 89 ? -25.729 -10.731 50.158 1.00 94.12 89 GLN A CA 1
ATOM 690 C C . GLN A 1 89 ? -26.508 -11.995 50.514 1.00 94.12 89 GLN A C 1
ATOM 692 O O . GLN A 1 89 ? -27.619 -11.877 51.034 1.00 94.12 89 GLN A O 1
ATOM 697 N N . ASP A 1 90 ? -25.918 -13.170 50.312 1.00 95.25 90 ASP A N 1
ATOM 698 C CA . ASP A 1 90 ? -26.542 -14.455 50.633 1.00 95.25 90 ASP A CA 1
ATOM 699 C C . ASP A 1 90 ? -26.821 -14.589 52.137 1.00 95.25 90 ASP A C 1
ATOM 701 O O . ASP A 1 90 ? -27.907 -15.013 52.542 1.00 95.25 90 ASP A O 1
ATOM 705 N N . GLU A 1 91 ? -25.893 -14.147 52.991 1.00 95.38 91 GLU A N 1
ATOM 706 C CA . GLU A 1 91 ? -26.112 -14.110 54.443 1.00 95.38 91 GLU A CA 1
ATOM 707 C C . GLU A 1 91 ? -27.264 -13.178 54.834 1.00 95.38 91 GLU A C 1
ATOM 709 O O . GLU A 1 91 ? -28.082 -13.512 55.699 1.00 95.38 91 GLU A O 1
ATOM 714 N N . ARG A 1 92 ? -27.363 -12.010 54.186 1.00 93.69 92 ARG A N 1
ATOM 715 C CA . ARG A 1 92 ? -28.464 -11.065 54.424 1.00 93.69 92 ARG A CA 1
ATOM 716 C C . ARG A 1 92 ? -29.803 -11.651 53.998 1.00 93.69 92 ARG A C 1
ATOM 718 O O . ARG A 1 92 ? -30.768 -11.493 54.740 1.00 93.69 92 ARG A O 1
ATOM 725 N N . ILE A 1 93 ? -29.862 -12.329 52.853 1.00 95.69 93 ILE A N 1
ATOM 726 C CA . ILE A 1 93 ? -31.075 -13.007 52.377 1.00 95.69 93 ILE A CA 1
ATOM 727 C C . ILE A 1 93 ? -31.500 -14.068 53.389 1.00 95.69 93 ILE A C 1
ATOM 729 O O . ILE A 1 93 ? -32.632 -14.040 53.862 1.00 95.69 93 ILE A O 1
ATOM 733 N N . ARG A 1 94 ? -30.570 -14.926 53.815 1.00 94.75 94 ARG A N 1
ATOM 734 C CA . ARG A 1 94 ? -30.854 -15.992 54.780 1.00 94.75 94 ARG A CA 1
ATOM 735 C C . ARG A 1 94 ? -31.368 -15.463 56.117 1.00 94.75 94 ARG A C 1
ATOM 737 O O . ARG A 1 94 ? -32.253 -16.059 56.723 1.00 94.75 94 ARG A O 1
ATOM 744 N N . ARG A 1 95 ? -30.819 -14.342 56.591 1.00 94.75 95 ARG A N 1
ATOM 745 C CA . ARG A 1 95 ? -31.281 -13.695 57.825 1.00 94.75 95 ARG A CA 1
ATOM 746 C C . ARG A 1 95 ? -32.705 -13.159 57.688 1.00 94.75 95 ARG A C 1
ATOM 748 O O . ARG A 1 95 ? -33.492 -13.322 58.611 1.00 94.75 95 ARG A O 1
ATOM 755 N N . LEU A 1 96 ? -33.024 -12.537 56.553 1.00 94.31 96 LEU A N 1
ATOM 756 C CA . LEU A 1 96 ? -34.374 -12.045 56.272 1.00 94.31 96 LEU A CA 1
ATOM 757 C C . LEU A 1 96 ? -35.380 -13.197 56.163 1.00 94.31 96 LEU A C 1
ATOM 759 O O . LEU A 1 96 ? -36.494 -13.070 56.654 1.00 94.31 96 LEU A O 1
ATOM 763 N N . GLU A 1 97 ? -34.986 -14.325 55.569 1.00 92.00 97 GLU A N 1
ATOM 764 C CA . GLU A 1 97 ? -35.817 -15.534 55.515 1.00 92.00 97 GLU A CA 1
ATOM 765 C C . GLU A 1 97 ? -36.098 -16.106 56.910 1.00 92.00 97 GLU A C 1
ATOM 767 O O . GLU A 1 97 ? -37.223 -16.516 57.178 1.00 92.00 97 GLU A O 1
ATOM 772 N N . GLN A 1 98 ? -35.109 -16.103 57.810 1.00 92.94 98 GLN A N 1
ATOM 773 C CA . GLN A 1 98 ? -35.308 -16.521 59.202 1.00 92.94 98 GLN A CA 1
ATOM 774 C C . GLN A 1 98 ? -36.251 -15.582 59.953 1.00 92.94 98 GLN A C 1
ATOM 776 O O . GLN A 1 98 ? -37.161 -16.049 60.622 1.00 92.94 98 GLN A O 1
ATOM 781 N N . GLU A 1 99 ? -36.065 -14.269 59.808 1.00 90.00 99 GLU A N 1
ATOM 782 C CA . GLU A 1 99 ? -36.938 -13.277 60.442 1.00 90.00 99 GLU A CA 1
ATOM 783 C C . GLU A 1 99 ? -38.385 -13.396 59.944 1.00 90.00 99 GLU A C 1
ATOM 785 O O . GLU A 1 99 ? -39.318 -13.319 60.739 1.00 90.00 99 GLU A O 1
ATOM 790 N N . LEU A 1 100 ? -38.578 -13.638 58.643 1.00 87.50 100 LEU A N 1
ATOM 791 C CA . LEU A 1 100 ? -39.895 -13.914 58.068 1.00 87.50 100 LEU A CA 1
ATOM 792 C C . LEU A 1 100 ? -40.506 -15.208 58.620 1.00 87.50 100 LEU A C 1
ATOM 794 O O . LEU A 1 100 ? -41.686 -15.214 58.951 1.00 87.50 100 LEU A O 1
ATOM 798 N N . ALA A 1 101 ? -39.719 -16.280 58.743 1.00 89.06 101 ALA A N 1
ATOM 799 C CA . ALA A 1 101 ? -40.196 -17.548 59.293 1.00 89.06 101 ALA A CA 1
ATOM 800 C C . ALA A 1 101 ? -40.610 -17.422 60.771 1.00 89.06 101 ALA A C 1
ATOM 802 O O . ALA A 1 101 ? -41.668 -17.917 61.148 1.00 89.06 101 ALA A O 1
ATOM 803 N N . ASP A 1 102 ? -39.824 -16.708 61.582 1.00 86.81 102 ASP A N 1
ATOM 804 C CA . ASP A 1 102 ? -40.139 -16.454 62.994 1.00 86.81 102 ASP A CA 1
ATOM 805 C C . ASP A 1 102 ? -41.421 -15.608 63.157 1.00 86.81 102 ASP A C 1
ATOM 807 O O . ASP A 1 102 ? -42.160 -15.787 64.124 1.00 86.81 102 ASP A O 1
ATOM 811 N N . LEU A 1 103 ? -41.696 -14.689 62.219 1.00 81.25 103 LEU A N 1
ATOM 812 C CA . LEU A 1 103 ? -42.918 -13.872 62.192 1.00 81.25 103 LEU A CA 1
ATOM 813 C C . LEU A 1 103 ? -44.165 -14.666 61.767 1.00 81.25 103 LEU A C 1
ATOM 815 O O . LEU A 1 103 ? -45.249 -14.380 62.271 1.00 81.25 103 LEU A O 1
ATOM 819 N N . ASP A 1 104 ? -44.029 -15.633 60.856 1.00 77.50 104 ASP A N 1
ATOM 820 C CA . ASP A 1 104 ? -45.138 -16.489 60.405 1.00 77.50 104 ASP A CA 1
ATOM 821 C C . ASP A 1 104 ? -45.560 -17.521 61.474 1.00 77.50 104 ASP A C 1
ATOM 823 O O . ASP A 1 104 ? -46.736 -17.888 61.542 1.00 77.50 104 ASP A O 1
ATOM 827 N N . ASP A 1 105 ? -44.631 -17.975 62.325 1.00 73.31 105 ASP A N 1
ATOM 828 C CA . ASP A 1 105 ? -44.889 -18.963 63.388 1.00 73.31 105 ASP A CA 1
ATOM 829 C C . ASP A 1 105 ? -45.542 -18.372 64.662 1.00 73.31 105 ASP A C 1
ATOM 831 O O . ASP A 1 105 ? -45.991 -19.139 65.520 1.00 73.31 105 ASP A O 1
ATOM 835 N N . ASP A 1 106 ? -45.642 -17.041 64.808 1.00 66.81 106 ASP A N 1
ATOM 836 C CA . ASP A 1 106 ? -46.322 -16.381 65.939 1.00 66.81 106 ASP A CA 1
ATOM 837 C C . ASP A 1 106 ? -47.790 -16.066 65.548 1.00 66.81 106 ASP A C 1
ATOM 839 O O . ASP A 1 106 ? -48.059 -15.086 64.844 1.00 66.81 106 ASP A O 1
ATOM 843 N N . PRO A 1 107 ? -48.789 -16.890 65.940 1.00 62.81 107 PRO A N 1
ATOM 844 C CA . PRO A 1 107 ? -50.175 -16.666 65.545 1.00 62.81 107 PRO A CA 1
ATOM 845 C C . PRO A 1 107 ? -50.718 -15.365 66.162 1.00 62.81 107 PRO A C 1
ATOM 847 O O . PRO A 1 107 ? -50.334 -15.002 67.281 1.00 62.81 107 PRO A O 1
ATOM 850 N N . PRO A 1 108 ? -51.647 -14.667 65.479 1.00 62.47 108 PRO A N 1
ATOM 851 C CA . PRO A 1 108 ? -52.221 -13.428 65.987 1.00 62.47 108 PRO A CA 1
ATOM 852 C C . PRO A 1 108 ? -52.853 -13.676 67.362 1.00 62.47 108 PRO A C 1
ATOM 854 O O . PRO A 1 108 ? -53.719 -14.538 67.521 1.00 62.47 108 PRO A O 1
ATOM 857 N N . LYS A 1 109 ? -52.376 -12.936 68.369 1.00 60.31 109 LYS A N 1
ATOM 858 C CA . LYS A 1 109 ? -52.951 -12.926 69.717 1.00 60.31 109 LYS A CA 1
ATOM 859 C C . LYS A 1 109 ? -54.266 -12.147 69.684 1.00 60.31 109 LYS A C 1
ATOM 861 O O . LYS A 1 109 ? -54.237 -10.919 69.766 1.00 60.31 109 LYS A O 1
ATOM 866 N N . ASP A 1 110 ? -55.370 -12.877 69.560 1.00 53.00 110 ASP A N 1
ATOM 867 C CA . ASP A 1 110 ? -56.714 -12.429 69.951 1.00 53.00 110 ASP A CA 1
ATOM 868 C C . ASP A 1 110 ? -56.937 -12.619 71.464 1.00 53.00 110 ASP A C 1
ATOM 870 O O . ASP A 1 110 ? -56.502 -13.663 72.013 1.00 53.00 110 ASP A O 1
#

pLDDT: mean 76.5, std 13.06, range [47.81, 95.69]

Radius of gyration: 38.15 Å; chains: 1; bounding box: 70×32×104 Å

Sequence (110 aa):
MARLLPILALVVIGLYVFAYVDLALTDRTRVRALPKPVWILVILLPVVGALLWIILGKQRGGSRGGESRTIAPDDDPSFLANLRRDEEQDERIRRLEQELADLDDDPPKD